Protein AF-X1AKT2-F1 (afdb_monomer_lite)

Sequence (128 aa):
MKKNTGHWLKRARTKLQITQKDLVGDRFKRQYISMIETGDVDLSPGVRVYITKKLKLPKKYFDTGLFKKEKERLDYLKEETNTLLDSLRFDEANKLIKEAVSISEEAKSDEYINHFLLKLVQVYINDK

InterPro domains:
  IPR001387 Cro/C1-type, helix-turn-helix domain [cd00093] (6-62)
  IPR010982 Lambda repressor-like, DNA-binding domain superfamily [SSF47413] (4-62)
  IPR011990 Tetratricopeptide-like helical domain superfamily [G3DSA:1.25.40.10] (1-128)

Secondary structure (DSSP, 8-state):
--TTHHHHHHHHHHHTT--HHHHHTTSS-HHHHHHHHHTSS---HHHHHHHHHHTT--TTHHHH---HHHHHHHHHHHHHHHHHHHTT-HHHHHHHHHHHHHHHHHHT-HHHHHHHHHHHHHHHHH--

Radius of gyration: 17.78 Å; chains: 1; bounding box: 38×24×50 Å

Foldseek 3Di:
DLVCQLVLLVVLCVVVPHQLCRLQPPPDDSVVNVCSNVVVDPQDPVNLVSSCVVSVADPCCSVFLDGPVLVVLLVVLLVVLVVCVVVVVLVVSLVSLVVQCVSRVSSVGPVSNVSSVVSNVSSVVSVD

Structure (mmCIF, N/CA/C/O backbone):
data_AF-X1AKT2-F1
#
_entry.id   AF-X1AKT2-F1
#
loop_
_atom_site.group_PDB
_atom_site.id
_atom_site.type_symbol
_atom_site.label_atom_id
_atom_site.label_alt_id
_atom_site.label_comp_id
_atom_site.label_asym_id
_atom_site.label_entity_id
_atom_site.label_seq_id
_atom_site.pdbx_PDB_ins_code
_atom_site.Cartn_x
_atom_site.Cartn_y
_atom_site.Cartn_z
_atom_site.occupancy
_atom_site.B_iso_or_equiv
_atom_site.auth_seq_id
_atom_site.auth_comp_id
_atom_site.auth_asym_id
_atom_site.auth_atom_id
_atom_site.pdbx_PDB_model_num
ATOM 1 N N . MET A 1 1 ? -6.212 11.553 -12.299 1.00 43.44 1 MET A N 1
ATOM 2 C CA . MET A 1 1 ? -4.731 11.510 -12.232 1.00 43.44 1 MET A CA 1
ATOM 3 C C . MET A 1 1 ? -4.308 10.434 -11.245 1.00 43.44 1 MET A C 1
ATOM 5 O O . MET A 1 1 ? -4.725 10.508 -10.095 1.00 43.44 1 MET A O 1
ATOM 9 N N . LYS A 1 2 ? -3.525 9.426 -11.654 1.00 56.78 2 LYS A N 1
ATOM 10 C CA . LYS A 1 2 ? -3.027 8.396 -10.722 1.00 56.78 2 LYS A CA 1
ATOM 11 C C . LYS A 1 2 ? -1.820 8.930 -9.954 1.00 56.78 2 LYS A C 1
ATOM 13 O O . LYS A 1 2 ? -0.682 8.582 -10.264 1.00 56.78 2 LYS A O 1
ATOM 18 N N . LYS A 1 3 ? -2.104 9.795 -8.970 1.00 70.75 3 LYS A N 1
ATOM 19 C CA . LYS A 1 3 ? -1.141 10.624 -8.220 1.00 70.75 3 LYS A CA 1
ATOM 20 C C . LYS A 1 3 ? 0.029 9.848 -7.591 1.00 70.75 3 LYS A C 1
ATOM 22 O O . LYS A 1 3 ? 1.052 10.450 -7.302 1.00 70.75 3 LYS A O 1
ATOM 27 N N . ASN A 1 4 ? -0.083 8.527 -7.427 1.00 90.12 4 ASN A N 1
ATOM 28 C CA . ASN A 1 4 ? 0.891 7.718 -6.691 1.00 90.12 4 ASN A CA 1
ATOM 29 C C . ASN A 1 4 ? 1.625 6.663 -7.538 1.00 90.12 4 ASN A C 1
ATOM 31 O O . ASN A 1 4 ? 2.352 5.845 -6.982 1.00 90.12 4 ASN A O 1
ATOM 35 N N . THR A 1 5 ? 1.491 6.664 -8.870 1.00 91.81 5 THR A N 1
ATOM 36 C CA . THR A 1 5 ? 2.071 5.597 -9.716 1.00 91.81 5 THR A CA 1
ATOM 37 C C . THR A 1 5 ? 3.593 5.478 -9.584 1.00 91.81 5 THR A C 1
ATOM 39 O O . THR A 1 5 ? 4.102 4.369 -9.420 1.00 91.81 5 THR A O 1
ATOM 42 N N . GLY A 1 6 ? 4.315 6.604 -9.600 1.00 94.44 6 GLY A N 1
ATOM 43 C CA . GLY A 1 6 ? 5.767 6.628 -9.395 1.00 94.44 6 GLY A CA 1
ATOM 44 C C . GLY A 1 6 ? 6.180 6.122 -8.012 1.00 94.44 6 GLY A C 1
ATOM 45 O O . GLY A 1 6 ? 7.087 5.295 -7.895 1.00 94.44 6 GLY A O 1
ATOM 46 N N . HIS A 1 7 ? 5.441 6.527 -6.972 1.00 95.00 7 HIS A N 1
ATOM 47 C CA . HIS A 1 7 ? 5.613 6.030 -5.601 1.00 95.00 7 HIS A CA 1
ATOM 48 C C . HIS A 1 7 ? 5.436 4.512 -5.527 1.00 95.00 7 HIS A C 1
ATOM 50 O O . HIS A 1 7 ? 6.304 3.815 -5.008 1.00 95.00 7 HIS A O 1
ATOM 56 N N . TRP A 1 8 ? 4.353 3.982 -6.100 1.00 95.69 8 TRP A N 1
ATOM 57 C CA . TRP A 1 8 ? 4.075 2.545 -6.117 1.00 95.69 8 TRP A CA 1
ATOM 58 C C . TRP A 1 8 ? 5.133 1.762 -6.889 1.00 95.69 8 TRP A C 1
ATOM 60 O O . TRP A 1 8 ? 5.544 0.688 -6.454 1.00 95.69 8 TRP A O 1
ATOM 70 N N . LEU A 1 9 ? 5.628 2.302 -8.003 1.00 95.62 9 LEU A N 1
ATOM 71 C CA . LEU A 1 9 ? 6.709 1.667 -8.745 1.00 95.62 9 LEU A CA 1
ATOM 72 C C . LEU A 1 9 ? 7.986 1.572 -7.906 1.00 95.62 9 LEU A C 1
ATOM 74 O O . LEU A 1 9 ? 8.556 0.486 -7.765 1.00 95.62 9 LEU A O 1
ATOM 78 N N . LYS A 1 10 ? 8.393 2.695 -7.306 1.00 95.75 10 LYS A N 1
ATOM 79 C CA . LYS A 1 10 ? 9.565 2.759 -6.435 1.00 95.75 10 LYS A CA 1
ATOM 80 C C . LYS A 1 10 ? 9.420 1.794 -5.260 1.00 95.75 10 LYS A C 1
ATOM 82 O O . LYS A 1 10 ? 10.345 1.035 -4.998 1.00 95.75 10 LYS A O 1
ATOM 87 N N . ARG A 1 11 ? 8.249 1.761 -4.617 1.00 95.56 11 ARG A N 1
ATOM 88 C CA . ARG A 1 11 ? 7.913 0.862 -3.501 1.00 95.56 11 ARG A CA 1
ATOM 89 C C . ARG A 1 11 ? 8.023 -0.617 -3.885 1.00 95.56 11 ARG A C 1
ATOM 91 O O . ARG A 1 11 ? 8.654 -1.395 -3.174 1.00 95.56 11 ARG A O 1
ATOM 98 N N . ALA A 1 12 ? 7.445 -1.017 -5.019 1.00 96.38 12 ALA A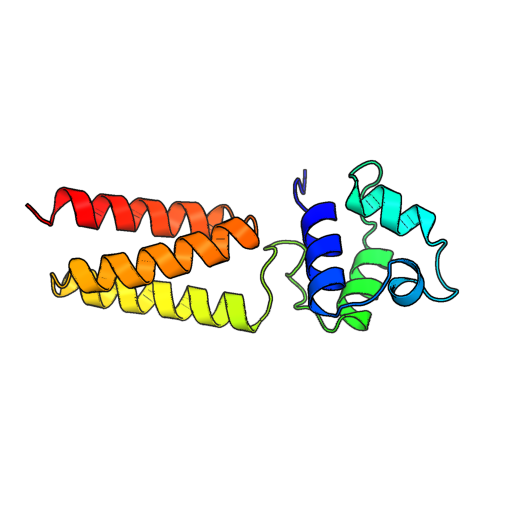 N 1
ATOM 99 C CA . ALA A 1 12 ? 7.568 -2.380 -5.544 1.00 96.38 12 ALA A CA 1
ATOM 100 C C . ALA A 1 12 ? 9.022 -2.780 -5.787 1.00 96.38 12 ALA A C 1
ATOM 102 O O . ALA A 1 12 ? 9.440 -3.884 -5.433 1.00 96.38 12 ALA A O 1
ATOM 103 N N . ARG A 1 13 ? 9.795 -1.861 -6.361 1.00 96.06 13 ARG A N 1
ATOM 104 C CA . ARG A 1 13 ? 11.202 -2.073 -6.668 1.00 96.06 13 ARG A CA 1
ATOM 105 C C . ARG A 1 13 ? 12.056 -2.205 -5.404 1.00 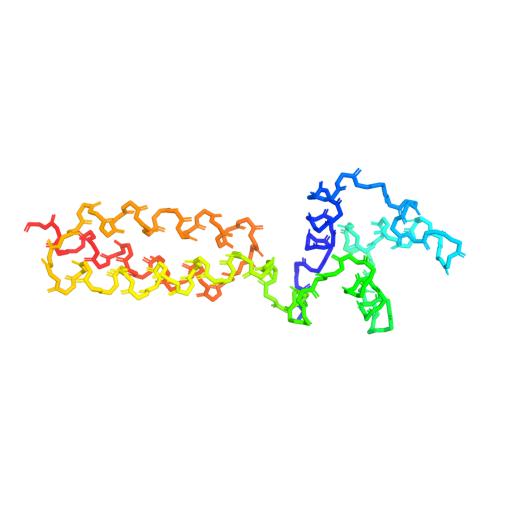96.06 13 ARG A C 1
ATOM 107 O O . ARG A 1 13 ? 12.852 -3.136 -5.305 1.00 96.06 13 ARG A O 1
ATOM 114 N N . THR A 1 14 ? 11.893 -1.301 -4.440 1.00 95.50 14 THR A N 1
ATOM 115 C CA . THR A 1 14 ? 12.674 -1.299 -3.194 1.00 95.50 14 THR A CA 1
ATOM 116 C C . THR A 1 14 ? 12.355 -2.502 -2.317 1.00 95.50 14 THR A C 1
ATOM 118 O O . THR A 1 14 ? 13.275 -3.069 -1.736 1.00 95.50 14 THR A O 1
ATOM 121 N N . LYS A 1 15 ? 11.096 -2.959 -2.282 1.00 94.25 15 LYS A N 1
ATOM 122 C CA . LYS A 1 15 ? 10.698 -4.172 -1.545 1.00 94.25 15 LYS A CA 1
ATOM 123 C C . LYS A 1 15 ? 11.395 -5.438 -2.052 1.00 94.25 15 LYS A C 1
ATOM 125 O O . LYS A 1 15 ? 11.606 -6.364 -1.280 1.00 94.25 15 LYS A O 1
ATOM 130 N N . LEU A 1 16 ? 11.761 -5.467 -3.333 1.00 93.38 16 LEU A N 1
ATOM 131 C CA . LEU A 1 16 ? 12.530 -6.551 -3.951 1.00 93.38 16 LEU A CA 1
ATOM 132 C C . LEU A 1 16 ? 14.042 -6.282 -3.977 1.00 93.38 16 LEU A C 1
ATOM 134 O O . LEU A 1 16 ? 14.783 -7.110 -4.493 1.00 93.38 16 LEU A O 1
ATOM 138 N N . GLN A 1 17 ? 14.493 -5.140 -3.446 1.00 95.44 17 GLN A N 1
ATOM 139 C CA . GLN A 1 17 ? 15.900 -4.727 -3.398 1.00 95.44 17 GLN A CA 1
ATOM 140 C C . GLN A 1 17 ? 16.606 -4.708 -4.767 1.00 95.44 17 GLN A C 1
ATOM 142 O O . GLN A 1 17 ? 17.811 -4.918 -4.854 1.00 95.44 17 GLN A O 1
ATOM 147 N N . ILE A 1 18 ? 15.871 -4.414 -5.844 1.00 95.69 18 ILE A N 1
ATOM 148 C CA . ILE A 1 18 ? 16.443 -4.342 -7.196 1.00 95.69 18 ILE A CA 1
ATOM 149 C C . ILE A 1 18 ? 16.694 -2.893 -7.633 1.00 95.69 18 ILE A C 1
ATOM 151 O O . ILE A 1 18 ? 16.033 -1.942 -7.189 1.00 95.69 18 ILE A O 1
ATOM 155 N N . THR A 1 19 ? 17.630 -2.698 -8.557 1.00 95.56 19 THR A N 1
ATOM 156 C CA . THR A 1 19 ? 17.881 -1.381 -9.149 1.00 95.56 19 THR A CA 1
ATOM 157 C C . THR A 1 19 ? 16.877 -1.062 -10.261 1.00 95.56 19 THR A C 1
ATOM 159 O O . THR A 1 19 ? 16.157 -1.922 -10.773 1.00 95.56 19 THR A O 1
ATOM 162 N N . GLN A 1 20 ? 16.820 0.208 -10.675 1.00 95.00 20 GLN A N 1
ATOM 163 C CA . GLN A 1 20 ? 16.026 0.611 -11.842 1.00 95.00 20 GLN A CA 1
ATOM 164 C C . GLN A 1 20 ? 16.503 -0.094 -13.122 1.00 95.00 20 GLN A C 1
ATOM 166 O O . GLN A 1 20 ? 15.687 -0.362 -14.000 1.00 95.00 20 GLN A O 1
ATOM 171 N N . LYS A 1 21 ? 17.808 -0.399 -13.224 1.00 93.62 21 LYS A N 1
ATOM 172 C CA . LYS A 1 21 ? 18.398 -1.116 -14.362 1.00 93.62 21 LYS A CA 1
ATOM 173 C C . LYS A 1 21 ? 17.934 -2.573 -14.380 1.00 93.62 21 LYS A C 1
ATOM 175 O O . LYS A 1 21 ? 17.473 -3.041 -15.416 1.00 93.62 21 LYS A O 1
ATOM 180 N N . ASP A 1 22 ? 17.936 -3.240 -13.231 1.00 93.50 22 ASP A N 1
ATOM 181 C CA . ASP A 1 22 ? 17.465 -4.628 -13.111 1.00 93.50 22 ASP A CA 1
ATOM 182 C C . ASP A 1 22 ? 15.980 -4.755 -13.468 1.00 93.50 22 ASP A C 1
ATOM 184 O O . ASP A 1 22 ? 15.558 -5.716 -14.117 1.00 93.50 22 ASP A O 1
ATOM 188 N N . LEU A 1 23 ? 15.176 -3.747 -13.108 1.00 92.69 23 LEU A N 1
ATOM 189 C CA . LEU A 1 23 ? 13.757 -3.695 -13.450 1.00 92.69 23 LEU A CA 1
ATOM 190 C C . LEU A 1 23 ? 13.519 -3.659 -14.966 1.00 92.69 23 LEU A C 1
ATOM 192 O O . LEU A 1 23 ? 12.596 -4.317 -15.449 1.00 92.69 23 LEU A O 1
ATOM 196 N N . VAL A 1 24 ? 14.331 -2.940 -15.738 1.00 88.75 24 VAL A N 1
ATOM 197 C CA . VAL A 1 24 ? 14.121 -2.814 -17.192 1.00 88.75 24 VAL A CA 1
ATOM 198 C C . VAL A 1 24 ? 14.875 -3.842 -18.019 1.00 88.75 24 VAL A C 1
ATOM 200 O O . VAL A 1 24 ? 14.385 -4.211 -19.087 1.00 88.75 24 VAL A O 1
ATOM 203 N N . GLY A 1 25 ? 16.012 -4.342 -17.526 1.00 87.56 25 GLY A N 1
ATOM 204 C CA . GLY A 1 25 ? 16.945 -5.115 -18.348 1.00 87.56 25 GLY A CA 1
ATOM 205 C C . GLY A 1 25 ? 17.291 -4.351 -19.629 1.00 87.56 25 GLY A C 1
ATOM 206 O O . GLY A 1 25 ? 17.470 -3.136 -19.595 1.00 87.56 25 GLY A O 1
ATOM 207 N N . ASP A 1 26 ? 17.278 -5.043 -20.766 1.00 87.75 26 ASP A N 1
ATOM 208 C CA . ASP A 1 26 ? 17.565 -4.437 -22.076 1.00 87.75 26 ASP A CA 1
ATOM 209 C C . ASP A 1 26 ? 16.322 -3.868 -22.778 1.00 87.75 26 ASP A C 1
ATOM 211 O O . ASP A 1 26 ? 16.411 -3.288 -23.858 1.00 87.75 26 ASP A O 1
ATOM 215 N N . ARG A 1 27 ? 15.131 -4.018 -22.179 1.00 86.50 27 ARG A N 1
ATOM 216 C CA . ARG A 1 27 ? 13.865 -3.658 -22.836 1.00 86.50 27 ARG A CA 1
ATOM 217 C C . ARG A 1 27 ? 13.605 -2.154 -22.861 1.00 86.50 27 ARG A C 1
ATOM 219 O O . ARG A 1 27 ? 12.972 -1.656 -23.788 1.00 86.50 27 ARG A O 1
ATOM 226 N N . PHE A 1 28 ? 14.046 -1.439 -21.829 1.00 87.31 28 PHE A N 1
ATOM 227 C CA . PHE A 1 28 ? 13.864 0.005 -21.698 1.00 87.31 28 PHE A CA 1
ATOM 228 C C . PHE A 1 28 ? 15.125 0.645 -21.123 1.00 87.31 28 PHE A C 1
ATOM 230 O O . PHE A 1 28 ? 15.884 0.012 -20.394 1.00 87.31 28 PHE A O 1
ATOM 237 N N . LYS A 1 29 ? 15.330 1.938 -21.384 1.00 91.38 29 LYS A N 1
ATOM 238 C CA . LYS A 1 29 ? 16.412 2.690 -20.738 1.00 91.38 29 LYS A CA 1
ATOM 239 C C . LYS A 1 29 ? 16.087 2.899 -19.257 1.00 91.38 29 LYS A C 1
ATOM 241 O O . LYS A 1 29 ? 14.973 3.298 -18.925 1.00 91.38 29 LYS A O 1
ATOM 246 N N . ARG A 1 30 ? 17.083 2.750 -18.372 1.00 93.56 30 ARG A N 1
ATOM 247 C CA . ARG A 1 30 ? 16.972 3.058 -16.926 1.00 93.56 30 ARG A CA 1
ATOM 248 C C . ARG A 1 30 ? 16.314 4.419 -16.665 1.00 93.56 30 ARG A C 1
ATOM 250 O O . ARG A 1 30 ? 15.479 4.539 -15.773 1.00 93.56 30 ARG A O 1
ATOM 257 N N . GLN A 1 31 ? 16.683 5.429 -17.457 1.00 94.12 31 GLN A N 1
ATOM 258 C CA . GLN A 1 31 ? 16.173 6.797 -17.340 1.00 94.12 31 GLN A CA 1
ATOM 259 C C . GLN A 1 31 ? 14.643 6.867 -17.413 1.00 94.12 31 GLN A C 1
ATOM 261 O O . GLN A 1 31 ? 14.047 7.653 -16.690 1.00 94.12 31 GLN A O 1
ATOM 266 N N . TYR A 1 32 ? 14.005 6.001 -18.204 1.00 91.94 32 TYR A N 1
ATOM 267 C CA . TYR A 1 32 ? 12.550 5.970 -18.317 1.00 91.94 32 TYR A CA 1
ATOM 268 C C . TYR A 1 32 ? 11.873 5.595 -16.988 1.00 91.94 32 TYR A C 1
ATOM 270 O O . TYR A 1 32 ? 10.914 6.242 -16.585 1.00 91.94 32 TYR A O 1
ATOM 278 N N . ILE A 1 33 ? 12.416 4.619 -16.248 1.00 93.81 33 ILE A N 1
ATOM 279 C CA . ILE A 1 33 ? 11.925 4.297 -14.895 1.00 93.81 33 ILE A CA 1
ATOM 280 C C . ILE A 1 33 ? 12.168 5.448 -13.935 1.00 93.81 33 ILE A C 1
ATOM 282 O O . ILE A 1 33 ? 11.299 5.742 -13.124 1.00 93.81 33 ILE A O 1
ATOM 286 N N . SER A 1 34 ? 13.327 6.103 -14.031 1.00 94.88 34 SER A N 1
ATOM 287 C CA . SER A 1 34 ? 13.630 7.260 -13.191 1.00 94.88 34 SER A CA 1
ATOM 288 C C . SER A 1 34 ? 12.568 8.346 -13.348 1.00 94.88 34 SER A C 1
ATOM 290 O O . SER A 1 34 ? 12.048 8.796 -12.338 1.00 94.88 34 SER A O 1
ATOM 292 N N . MET A 1 35 ? 12.207 8.688 -14.591 1.00 94.44 35 MET A N 1
ATOM 293 C CA . MET A 1 35 ? 11.173 9.682 -14.904 1.00 94.44 35 MET A CA 1
ATOM 294 C C . MET A 1 35 ? 9.783 9.268 -14.400 1.00 94.44 35 MET A C 1
ATOM 296 O O . MET A 1 35 ? 9.005 10.108 -13.964 1.00 94.44 35 MET A O 1
ATOM 300 N N . ILE A 1 36 ? 9.458 7.971 -14.423 1.00 93.81 36 ILE A N 1
ATOM 301 C CA . ILE A 1 36 ? 8.197 7.481 -13.846 1.00 93.81 36 ILE A CA 1
ATOM 302 C C . ILE A 1 36 ? 8.214 7.596 -12.316 1.00 93.81 36 ILE A C 1
ATOM 304 O O . ILE A 1 36 ? 7.227 8.021 -11.722 1.00 93.81 36 ILE A O 1
ATOM 308 N N . GLU A 1 37 ? 9.315 7.210 -11.661 1.00 94.12 37 GLU A N 1
ATOM 309 C CA . GLU A 1 37 ? 9.445 7.260 -10.198 1.00 94.12 37 GLU A CA 1
ATOM 310 C C . GLU A 1 37 ? 9.427 8.696 -9.650 1.00 94.12 37 GLU A C 1
ATOM 312 O O . GLU A 1 37 ? 8.933 8.899 -8.540 1.00 94.12 37 GLU A O 1
ATOM 317 N N . THR A 1 38 ? 9.932 9.677 -10.408 1.00 93.94 38 THR A N 1
ATOM 318 C CA . THR A 1 38 ? 9.881 11.112 -10.069 1.00 93.94 38 THR A CA 1
ATOM 319 C C . THR A 1 38 ? 8.553 11.774 -10.431 1.00 93.94 38 THR A C 1
ATOM 321 O O . THR A 1 38 ? 8.236 12.822 -9.878 1.00 93.94 38 THR A O 1
ATOM 324 N N 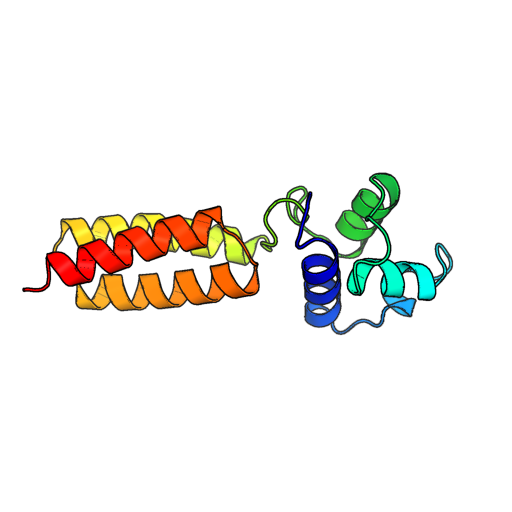. GLY A 1 39 ? 7.748 11.144 -11.291 1.00 91.25 39 GLY A N 1
ATOM 325 C CA . GLY A 1 39 ? 6.469 11.686 -11.752 1.00 91.25 39 GLY A CA 1
ATOM 326 C C . GLY A 1 39 ? 6.577 12.592 -12.980 1.00 91.25 39 GLY A C 1
ATOM 327 O O . GLY A 1 39 ? 5.589 13.223 -13.340 1.00 91.25 39 GLY A O 1
ATOM 328 N N . ASP A 1 40 ? 7.736 12.625 -13.642 1.00 91.12 40 ASP A N 1
ATOM 329 C CA . ASP A 1 40 ? 7.949 13.385 -14.880 1.00 91.12 40 ASP A CA 1
ATOM 330 C C . ASP A 1 40 ? 7.200 12.765 -16.070 1.00 91.12 40 ASP A C 1
ATOM 332 O O . ASP A 1 40 ? 6.876 13.454 -17.037 1.00 91.12 40 ASP A O 1
ATOM 336 N N . VAL A 1 41 ? 6.952 11.447 -16.033 1.00 91.00 41 VAL A N 1
ATOM 337 C CA . VAL A 1 41 ? 6.263 10.705 -17.101 1.00 91.00 41 VAL A CA 1
ATOM 338 C C . VAL A 1 41 ? 5.287 9.684 -16.526 1.00 91.00 41 VAL A C 1
ATOM 340 O O . VAL A 1 41 ? 5.600 8.944 -15.593 1.00 91.00 41 VAL A O 1
ATOM 343 N N . ASP A 1 42 ? 4.117 9.579 -17.155 1.00 89.12 42 ASP A N 1
ATOM 344 C CA . ASP A 1 42 ? 3.121 8.569 -16.815 1.00 89.12 42 ASP A CA 1
ATOM 345 C C . ASP A 1 42 ? 3.538 7.151 -17.235 1.00 89.12 42 ASP A C 1
ATOM 347 O O . ASP A 1 42 ? 4.107 6.893 -18.302 1.00 89.12 42 ASP A O 1
ATOM 351 N N . LEU A 1 43 ? 3.171 6.181 -16.397 1.00 88.81 43 LEU A N 1
ATOM 352 C CA . LEU A 1 43 ? 3.374 4.769 -16.686 1.00 88.81 43 LEU A CA 1
ATOM 353 C C . LEU A 1 43 ? 2.403 4.306 -17.781 1.00 88.81 43 LEU A C 1
ATOM 355 O O . LEU A 1 43 ? 1.211 4.107 -17.530 1.00 88.81 43 LEU A O 1
ATOM 359 N N . SER A 1 44 ? 2.923 4.068 -18.986 1.00 89.75 44 SER A N 1
ATOM 360 C CA . SER A 1 44 ? 2.100 3.581 -20.097 1.00 89.75 44 SER A CA 1
ATOM 361 C C . SER A 1 44 ? 1.472 2.204 -19.797 1.00 89.75 44 SER A C 1
ATOM 363 O O . SER A 1 44 ? 2.073 1.386 -19.087 1.00 89.75 44 SER A O 1
ATOM 365 N N . PRO A 1 45 ? 0.295 1.877 -20.368 1.00 90.44 45 PRO A N 1
ATOM 366 C CA . PRO A 1 45 ? -0.368 0.592 -20.130 1.00 90.44 45 PRO A CA 1
ATOM 367 C C . PRO A 1 45 ? 0.505 -0.632 -20.449 1.00 90.44 45 PRO A C 1
ATOM 369 O O . PRO A 1 45 ? 0.507 -1.606 -19.695 1.00 90.44 45 PRO A O 1
ATOM 372 N N . GLY A 1 46 ? 1.294 -0.583 -21.528 1.00 90.12 46 GLY A N 1
ATOM 373 C CA . GLY A 1 46 ? 2.183 -1.683 -21.917 1.00 90.12 46 GLY A CA 1
ATOM 374 C C . GLY A 1 46 ? 3.315 -1.919 -20.912 1.00 90.12 46 GLY A C 1
ATOM 375 O O . GLY A 1 46 ? 3.607 -3.063 -20.550 1.00 90.12 46 GLY A O 1
ATOM 376 N N . VAL A 1 47 ? 3.916 -0.838 -20.407 1.00 90.06 47 VAL A N 1
ATOM 377 C CA . VAL A 1 47 ? 4.978 -0.906 -19.390 1.00 90.06 47 VAL A CA 1
ATOM 378 C C . VAL A 1 47 ? 4.389 -1.349 -18.054 1.00 90.06 47 VAL A C 1
ATOM 380 O O . VAL A 1 47 ? 4.974 -2.197 -17.382 1.00 90.06 47 VAL A O 1
ATOM 383 N N . ARG A 1 48 ? 3.188 -0.874 -17.707 1.00 92.69 48 ARG A N 1
ATOM 384 C CA . ARG A 1 48 ? 2.441 -1.332 -16.532 1.00 92.69 48 ARG A CA 1
ATOM 385 C C . ARG A 1 48 ? 2.264 -2.851 -16.538 1.00 92.69 48 ARG A C 1
ATOM 387 O O . ARG A 1 48 ? 2.631 -3.503 -15.567 1.00 92.69 48 ARG A O 1
ATOM 394 N N . VAL A 1 49 ? 1.760 -3.425 -17.634 1.00 93.00 49 VAL A N 1
ATOM 395 C CA . VAL A 1 49 ? 1.573 -4.884 -17.764 1.00 93.00 49 VAL A CA 1
ATOM 396 C C . VAL A 1 49 ? 2.899 -5.629 -17.624 1.00 93.00 49 VAL A C 1
ATOM 398 O O . VAL A 1 49 ? 2.961 -6.655 -16.945 1.00 93.00 49 VAL A O 1
ATOM 401 N N . TYR A 1 50 ? 3.965 -5.115 -18.239 1.00 92.94 50 TYR A N 1
ATOM 402 C CA . TYR A 1 50 ? 5.295 -5.707 -18.130 1.00 92.94 50 TYR A CA 1
ATOM 403 C C . TYR A 1 50 ? 5.804 -5.729 -16.688 1.00 92.94 50 TYR A C 1
ATOM 405 O O . TYR A 1 50 ? 6.191 -6.787 -16.196 1.00 92.94 50 TYR A O 1
ATOM 413 N N . ILE A 1 51 ? 5.766 -4.586 -16.001 1.00 93.69 51 ILE A N 1
ATOM 414 C CA . ILE A 1 51 ? 6.258 -4.453 -14.628 1.00 93.69 51 ILE A CA 1
ATOM 415 C C . ILE A 1 51 ? 5.424 -5.307 -13.674 1.00 93.69 51 ILE A C 1
ATOM 417 O O . ILE A 1 51 ? 5.993 -6.029 -12.858 1.00 93.69 51 ILE A O 1
ATOM 421 N N . THR A 1 52 ? 4.093 -5.295 -13.809 1.00 94.81 52 THR A N 1
ATOM 422 C CA . THR A 1 52 ? 3.208 -6.139 -12.996 1.00 94.81 52 THR A CA 1
ATOM 423 C C . THR A 1 52 ? 3.578 -7.616 -13.123 1.00 94.81 52 THR A C 1
ATOM 425 O O . THR A 1 52 ? 3.659 -8.305 -12.110 1.00 94.81 52 THR A O 1
ATOM 428 N N . LYS A 1 53 ? 3.873 -8.102 -14.337 1.00 94.19 53 LYS A N 1
ATOM 429 C CA . LYS A 1 53 ? 4.327 -9.485 -14.548 1.00 94.19 53 LYS A CA 1
ATOM 430 C C . LYS A 1 53 ? 5.723 -9.730 -13.972 1.00 94.19 53 LYS A C 1
ATOM 432 O O . LYS A 1 53 ? 5.906 -10.689 -13.228 1.00 94.19 53 LYS A O 1
ATOM 437 N N . LYS A 1 54 ? 6.693 -8.865 -14.286 1.00 92.62 54 LYS A N 1
ATOM 438 C CA . LYS A 1 54 ? 8.099 -9.028 -13.879 1.00 92.62 54 LYS A CA 1
ATOM 439 C C . LYS A 1 54 ? 8.270 -9.036 -12.362 1.00 92.62 54 LYS A C 1
ATOM 441 O O . LYS A 1 54 ? 9.005 -9.862 -11.837 1.00 92.62 54 LYS A O 1
ATOM 446 N N . LEU A 1 55 ? 7.554 -8.157 -11.666 1.00 94.25 55 LEU A N 1
ATOM 447 C CA . LEU A 1 55 ? 7.595 -8.043 -10.208 1.00 94.25 55 LEU A CA 1
ATOM 448 C C . LEU A 1 55 ? 6.543 -8.917 -9.504 1.00 94.25 55 LEU A C 1
ATOM 450 O O . LEU A 1 55 ? 6.387 -8.813 -8.291 1.00 94.25 55 LEU A O 1
ATOM 454 N N . LYS A 1 56 ? 5.817 -9.769 -10.250 1.00 94.88 56 LYS A N 1
ATOM 455 C CA . LYS A 1 56 ? 4.753 -10.655 -9.739 1.00 94.88 56 LYS A CA 1
ATOM 456 C C . LYS A 1 56 ? 3.730 -9.912 -8.861 1.00 94.88 56 LYS A C 1
ATOM 458 O O . LYS A 1 56 ? 3.299 -10.405 -7.819 1.00 94.88 56 LYS A O 1
ATOM 463 N N . LEU A 1 57 ? 3.353 -8.706 -9.280 1.00 96.19 57 LEU A N 1
ATOM 464 C CA . LEU A 1 57 ? 2.439 -7.835 -8.542 1.00 96.19 57 LEU A CA 1
ATOM 465 C C . LEU A 1 57 ? 0.9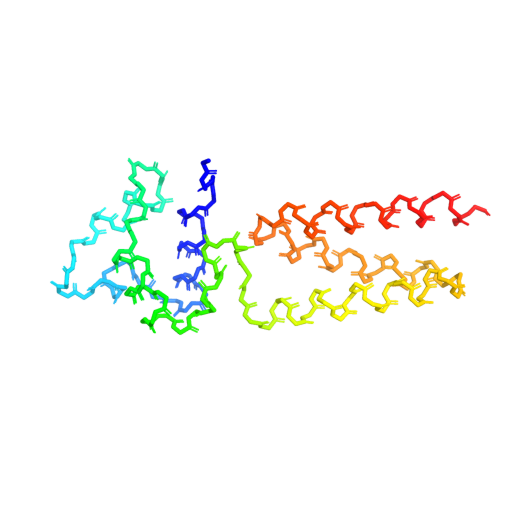74 -8.203 -8.820 1.00 96.19 57 LEU A C 1
ATOM 467 O O . LEU A 1 57 ? 0.650 -8.690 -9.908 1.00 96.19 57 LEU A O 1
ATOM 471 N N . PRO A 1 58 ? 0.051 -7.901 -7.890 1.00 95.50 58 PRO A N 1
ATOM 472 C CA . PRO A 1 58 ? -1.379 -7.971 -8.164 1.00 95.50 58 PRO A CA 1
ATOM 473 C C . PRO A 1 58 ? -1.780 -7.126 -9.382 1.00 95.50 58 PRO A C 1
ATOM 475 O O . PRO A 1 58 ? -1.266 -6.026 -9.589 1.00 95.50 58 PRO A O 1
ATOM 478 N N . LYS A 1 59 ? -2.774 -7.585 -10.155 1.00 92.06 59 LYS A N 1
ATOM 479 C CA . LYS A 1 59 ? -3.285 -6.862 -11.340 1.00 92.06 59 LYS A CA 1
ATOM 480 C C . LYS A 1 59 ? -3.699 -5.416 -11.015 1.00 92.06 59 LYS A C 1
ATOM 482 O O . LYS A 1 59 ? -3.422 -4.497 -11.786 1.00 92.06 59 LYS A O 1
ATOM 487 N N . LYS A 1 60 ? -4.320 -5.227 -9.847 1.00 91.62 60 LYS A N 1
ATOM 488 C CA . LYS A 1 60 ? -4.792 -3.932 -9.337 1.00 91.62 60 LYS A CA 1
ATOM 489 C C . LYS A 1 60 ? -3.728 -3.139 -8.557 1.00 91.62 60 LYS A C 1
ATOM 491 O O . LYS A 1 60 ? -4.051 -2.096 -8.010 1.00 91.62 60 LYS A O 1
ATOM 496 N N . TYR A 1 61 ? -2.466 -3.584 -8.516 1.00 94.31 61 TYR A N 1
ATOM 497 C CA . TYR A 1 61 ? -1.418 -2.932 -7.712 1.00 94.31 61 TYR A CA 1
ATOM 498 C C . TYR A 1 61 ? -1.252 -1.446 -8.046 1.00 94.31 61 TYR A C 1
ATOM 500 O O . TYR A 1 61 ? -1.294 -0.610 -7.161 1.00 94.31 61 TYR A O 1
ATOM 508 N N . PHE A 1 62 ? -1.152 -1.088 -9.328 1.00 92.81 62 PHE A N 1
ATOM 509 C CA . PHE A 1 62 ? -1.071 0.319 -9.753 1.00 92.81 62 PHE A CA 1
ATOM 510 C C . PHE A 1 62 ? -2.432 1.043 -9.777 1.00 92.81 62 PHE A C 1
ATOM 512 O O . PHE A 1 62 ? -2.576 2.070 -10.439 1.00 92.81 62 PHE A O 1
ATOM 519 N N . ASP A 1 63 ? -3.448 0.482 -9.127 1.00 90.19 63 ASP A N 1
ATOM 520 C CA . ASP A 1 63 ? -4.707 1.166 -8.829 1.00 90.19 63 ASP A CA 1
ATOM 521 C C . ASP A 1 63 ? -4.870 1.373 -7.315 1.00 90.19 63 ASP A C 1
ATOM 523 O O . ASP A 1 63 ? -5.463 2.367 -6.919 1.00 90.19 63 ASP A O 1
ATOM 527 N N . THR A 1 64 ? -4.322 0.477 -6.482 1.00 91.19 64 THR A N 1
ATOM 528 C CA . THR A 1 64 ? -4.513 0.494 -5.020 1.00 91.19 64 THR A CA 1
ATOM 529 C C . THR A 1 64 ? -3.240 0.713 -4.200 1.00 91.19 64 THR A C 1
ATOM 531 O O . THR A 1 64 ? -3.335 0.998 -3.013 1.00 91.19 64 THR A O 1
ATOM 534 N N . GLY A 1 65 ? -2.056 0.522 -4.785 1.00 93.44 65 GLY A N 1
ATOM 535 C CA . GLY A 1 65 ? -0.762 0.543 -4.093 1.00 93.44 65 GLY A CA 1
ATOM 536 C C . GLY A 1 65 ? -0.453 -0.687 -3.235 1.00 93.44 65 GLY A C 1
ATOM 537 O O . GLY A 1 65 ? 0.643 -0.776 -2.676 1.00 93.44 65 GLY A O 1
ATOM 538 N N . LEU A 1 66 ? -1.391 -1.635 -3.134 1.00 95.75 66 LEU A N 1
ATOM 539 C CA . LEU A 1 66 ? -1.355 -2.736 -2.169 1.00 95.75 66 LEU A CA 1
ATOM 540 C C . LEU A 1 66 ? -0.781 -4.020 -2.762 1.00 95.75 66 LEU A C 1
ATOM 542 O O . LEU A 1 66 ? -1.261 -4.528 -3.783 1.00 95.75 66 LEU A O 1
ATOM 546 N N . PHE A 1 67 ? 0.197 -4.608 -2.071 1.00 96.38 67 PHE A N 1
ATOM 547 C CA . PHE A 1 67 ? 0.600 -5.987 -2.350 1.00 96.38 67 PHE A CA 1
ATOM 548 C C . PHE A 1 67 ? -0.493 -6.968 -1.901 1.00 96.38 67 PHE A C 1
ATOM 550 O O . PHE A 1 67 ? -1.341 -6.641 -1.074 1.00 96.38 67 PHE A O 1
ATOM 557 N N . LYS A 1 68 ? -0.447 -8.208 -2.411 1.00 95.62 68 LYS A N 1
ATOM 558 C CA . LYS A 1 68 ? -1.457 -9.239 -2.109 1.00 95.62 68 LYS A CA 1
ATOM 559 C C . LYS A 1 68 ? -1.676 -9.416 -0.598 1.00 95.62 68 LYS A C 1
ATOM 561 O O . LYS A 1 68 ? -2.799 -9.274 -0.136 1.00 95.62 68 LYS A O 1
ATOM 566 N N . LYS A 1 69 ? -0.589 -9.630 0.153 1.00 96.06 69 LYS A N 1
ATOM 567 C CA . LYS A 1 69 ? -0.633 -9.838 1.610 1.00 96.06 69 LYS A CA 1
ATOM 568 C C . LYS A 1 69 ? -1.140 -8.620 2.384 1.00 96.06 69 LYS A C 1
ATOM 570 O O . LYS A 1 69 ? -1.792 -8.780 3.402 1.00 96.06 69 LYS A O 1
ATOM 575 N N . GLU A 1 70 ? -0.841 -7.411 1.913 1.00 97.06 70 GLU A N 1
ATOM 576 C CA . GLU A 1 70 ? -1.314 -6.182 2.564 1.00 97.06 70 GLU A CA 1
ATOM 577 C C . GLU A 1 70 ? -2.810 -6.011 2.377 1.00 97.06 70 GLU A C 1
ATOM 579 O O . GLU A 1 70 ? -3.504 -5.714 3.337 1.00 97.06 70 GLU A O 1
ATOM 584 N N . LYS A 1 71 ? -3.314 -6.267 1.164 1.00 96.44 71 LYS A N 1
ATOM 585 C CA . LYS A 1 71 ? -4.753 -6.272 0.914 1.00 96.44 71 LYS A CA 1
ATOM 586 C C . LYS A 1 71 ? -5.455 -7.297 1.809 1.00 96.44 71 LYS A C 1
ATOM 588 O O . LYS A 1 71 ? -6.418 -6.952 2.474 1.00 96.44 71 LYS A O 1
ATOM 593 N N . GLU A 1 72 ? -4.951 -8.530 1.851 1.00 97.00 72 GLU A N 1
ATOM 594 C CA . GLU A 1 72 ? -5.503 -9.592 2.707 1.00 97.00 72 GLU A CA 1
ATOM 595 C C . GLU A 1 72 ? -5.490 -9.193 4.191 1.00 97.00 72 GLU A C 1
ATOM 597 O O . GLU A 1 72 ? -6.476 -9.401 4.894 1.00 97.00 72 GLU A O 1
ATOM 602 N N . ARG A 1 73 ? -4.405 -8.563 4.662 1.00 97.81 73 ARG A N 1
ATOM 603 C CA . ARG A 1 73 ? -4.303 -8.078 6.042 1.00 97.81 73 ARG A CA 1
ATOM 604 C C . ARG A 1 73 ? -5.279 -6.939 6.330 1.00 97.81 73 ARG A C 1
ATOM 606 O O . ARG A 1 73 ? -5.927 -6.972 7.368 1.00 97.81 73 ARG A O 1
ATOM 613 N N . LEU A 1 74 ? -5.411 -5.963 5.435 1.00 97.81 74 LEU A N 1
ATOM 614 C CA . LEU A 1 74 ? -6.355 -4.855 5.596 1.00 97.81 74 LEU A CA 1
ATOM 615 C C . LEU A 1 74 ? -7.810 -5.332 5.574 1.00 97.81 74 LEU A C 1
ATOM 617 O O . LEU A 1 74 ? -8.611 -4.849 6.370 1.00 97.81 74 LEU A O 1
ATOM 621 N N . ASP A 1 75 ? -8.142 -6.293 4.710 1.00 96.50 75 ASP A N 1
ATOM 622 C CA . ASP A 1 75 ? -9.476 -6.898 4.660 1.00 96.50 75 ASP A CA 1
ATOM 623 C C . ASP A 1 75 ? -9.792 -7.626 5.981 1.00 96.50 75 ASP A C 1
ATOM 625 O O . ASP A 1 75 ? -10.864 -7.428 6.546 1.00 96.50 75 ASP A O 1
ATOM 629 N N . TYR A 1 76 ? -8.834 -8.374 6.542 1.00 97.94 76 TYR A N 1
ATOM 630 C CA . TYR A 1 76 ? -8.972 -8.963 7.880 1.00 97.94 76 TYR A CA 1
ATOM 631 C C . TYR A 1 76 ? -9.165 -7.896 8.969 1.00 97.94 76 TYR A C 1
ATOM 633 O O . TYR A 1 76 ? -10.101 -7.978 9.760 1.00 97.94 76 TYR A O 1
ATOM 641 N N . LEU A 1 77 ? -8.300 -6.874 9.004 1.00 98.12 77 LEU A N 1
ATOM 642 C CA . LEU A 1 77 ? -8.361 -5.808 10.012 1.00 98.12 77 LEU A CA 1
ATOM 643 C C . LEU A 1 77 ? -9.690 -5.052 9.939 1.00 98.12 77 LEU A C 1
ATOM 645 O O . LEU A 1 77 ? -10.203 -4.608 10.964 1.00 98.12 77 LEU A O 1
ATOM 649 N N . LYS A 1 78 ? -10.268 -4.915 8.743 1.00 97.12 78 LYS A N 1
ATOM 650 C CA . LYS A 1 78 ? -11.568 -4.279 8.539 1.00 97.12 78 LYS A CA 1
ATOM 651 C C . LYS A 1 78 ? -12.678 -5.041 9.258 1.00 97.12 78 LYS A C 1
ATOM 653 O O . LYS A 1 78 ? -13.415 -4.395 10.004 1.00 97.12 78 LYS A O 1
ATOM 658 N N . GLU A 1 79 ? -12.759 -6.355 9.074 1.00 97.31 79 GLU A N 1
ATOM 659 C CA . GLU A 1 79 ? -13.771 -7.202 9.717 1.00 97.31 79 GLU A CA 1
ATOM 660 C C . GLU A 1 79 ? -13.540 -7.337 11.225 1.00 97.31 79 GLU A C 1
ATOM 662 O O . GLU A 1 79 ? -14.452 -7.117 12.021 1.00 97.31 79 GLU A O 1
ATOM 667 N N . GLU A 1 80 ? -12.300 -7.593 11.641 1.00 97.88 80 GLU A N 1
ATOM 668 C CA . GLU A 1 80 ? -11.970 -7.779 13.057 1.00 97.88 80 GLU A CA 1
ATOM 669 C C . GLU A 1 80 ? -12.248 -6.509 13.868 1.00 97.88 80 GLU A C 1
ATOM 671 O O . GLU A 1 80 ? -12.838 -6.549 14.945 1.00 97.88 80 GLU A O 1
ATOM 676 N N . THR A 1 81 ? -11.910 -5.343 13.311 1.00 97.25 81 THR A N 1
ATOM 677 C CA . THR A 1 81 ? -12.202 -4.071 13.974 1.00 97.25 81 THR A CA 1
ATOM 678 C C . THR A 1 81 ? -13.710 -3.832 14.103 1.00 97.25 81 THR A C 1
ATOM 680 O O . THR A 1 81 ? -14.123 -3.254 15.097 1.00 97.25 81 THR A O 1
ATOM 683 N N . ASN A 1 82 ? -14.546 -4.245 13.133 1.00 95.31 82 ASN A N 1
ATOM 684 C CA . ASN A 1 82 ? -16.010 -4.151 13.300 1.00 95.31 82 ASN A CA 1
ATOM 685 C C . ASN A 1 82 ? -16.456 -4.983 14.505 1.00 95.31 82 ASN A C 1
ATOM 687 O O . ASN A 1 82 ? -17.097 -4.460 15.407 1.00 95.31 82 ASN A O 1
ATOM 691 N N . THR A 1 83 ? -16.014 -6.240 14.559 1.00 97.25 83 THR A N 1
ATOM 692 C CA . THR A 1 83 ? -16.359 -7.177 15.637 1.00 97.25 83 THR A CA 1
ATOM 693 C C . THR A 1 83 ? -15.972 -6.637 17.017 1.00 97.25 83 THR A C 1
ATOM 695 O O . THR A 1 83 ? -16.757 -6.708 17.965 1.00 97.25 83 THR A O 1
ATOM 698 N N . LEU A 1 84 ? -14.772 -6.059 17.142 1.00 96.56 84 LEU A N 1
ATOM 699 C CA . LEU A 1 84 ? -14.302 -5.472 18.399 1.00 96.56 84 LEU A CA 1
ATOM 700 C C . LEU A 1 84 ? -15.088 -4.217 18.791 1.00 96.56 84 LEU A C 1
ATOM 702 O O . LEU A 1 84 ? -15.394 -4.053 19.970 1.00 96.56 84 LEU A O 1
ATOM 706 N N . LEU A 1 85 ? -15.435 -3.356 17.828 1.00 95.19 85 LEU A N 1
ATOM 707 C CA . LEU A 1 85 ? -16.256 -2.168 18.078 1.00 95.19 85 LEU A CA 1
ATOM 708 C C . LEU A 1 85 ? -17.670 -2.545 18.534 1.00 95.19 85 LEU A C 1
ATOM 710 O O . LEU A 1 85 ? -18.151 -1.983 19.515 1.00 95.19 85 LEU A O 1
ATOM 714 N N . ASP A 1 86 ? -18.294 -3.527 17.882 1.00 94.81 86 ASP A N 1
ATOM 715 C CA . ASP A 1 86 ? -19.624 -4.033 18.246 1.00 94.81 86 ASP A CA 1
ATOM 716 C C . ASP A 1 86 ? -19.625 -4.677 19.643 1.00 94.81 86 ASP A C 1
ATOM 718 O O . ASP A 1 86 ? -20.614 -4.619 20.369 1.00 94.81 86 ASP A O 1
ATOM 722 N N . SER A 1 87 ? -18.484 -5.243 20.048 1.00 96.06 87 SER A N 1
ATOM 723 C CA . SER A 1 87 ? -18.273 -5.832 21.376 1.00 96.06 87 SER A CA 1
ATOM 724 C C . SER A 1 87 ? -17.748 -4.833 22.420 1.00 96.06 87 SER A C 1
ATOM 726 O O . SER A 1 87 ? -17.355 -5.256 23.506 1.00 96.06 87 SER A O 1
ATOM 728 N N . LEU A 1 88 ? -17.689 -3.532 22.102 1.00 94.44 88 LEU A N 1
ATOM 729 C CA . LEU A 1 88 ? -17.178 -2.458 22.973 1.00 94.44 88 LEU A CA 1
ATOM 730 C C . LEU A 1 88 ? -15.720 -2.653 23.445 1.00 94.44 88 LEU A C 1
ATOM 732 O O . LEU A 1 88 ? -15.291 -2.089 24.450 1.00 94.44 88 LEU A O 1
ATOM 736 N N . ARG A 1 89 ? -14.918 -3.435 22.714 1.00 95.81 89 ARG A N 1
ATOM 737 C CA . ARG A 1 89 ? -13.492 -3.684 23.000 1.00 95.81 89 ARG A CA 1
ATOM 738 C C . ARG A 1 89 ? -12.619 -2.618 22.334 1.00 95.81 89 ARG A C 1
ATOM 740 O O . ARG A 1 89 ? -11.827 -2.903 21.431 1.00 95.81 89 ARG A O 1
ATOM 747 N N . PHE A 1 90 ? -12.786 -1.371 22.767 1.00 94.94 90 PHE A N 1
ATOM 748 C CA . PHE A 1 90 ? -12.223 -0.183 22.116 1.00 94.94 90 PHE A CA 1
ATOM 749 C C . PHE A 1 90 ? -10.689 -0.146 22.081 1.00 94.94 90 PHE A C 1
ATOM 751 O O . PHE A 1 90 ? -10.112 0.167 21.037 1.00 94.94 90 PHE A O 1
ATOM 758 N N . ASP A 1 91 ? -10.016 -0.552 23.158 1.00 94.38 91 ASP A N 1
ATOM 759 C CA . ASP A 1 91 ? -8.548 -0.595 23.219 1.00 94.38 91 ASP A CA 1
ATOM 760 C C . ASP A 1 91 ? -7.927 -1.522 22.166 1.00 94.38 91 ASP A C 1
ATOM 762 O O . ASP A 1 91 ? -6.901 -1.216 21.548 1.00 94.38 91 ASP A O 1
ATOM 766 N N . GLU A 1 92 ? -8.547 -2.680 21.950 1.00 96.25 92 GLU A N 1
ATOM 767 C CA . GLU A 1 92 ? -8.081 -3.671 20.984 1.00 96.25 92 GLU A CA 1
ATOM 768 C C . GLU A 1 92 ? -8.381 -3.225 19.558 1.00 96.25 92 GLU A C 1
ATOM 770 O O . GLU A 1 92 ? -7.499 -3.290 18.697 1.00 96.25 92 GLU A O 1
ATOM 775 N N . ALA A 1 93 ? -9.579 -2.673 19.334 1.00 97.00 93 ALA A N 1
ATOM 776 C CA . ALA A 1 93 ? -9.939 -2.053 18.066 1.00 97.00 93 ALA A CA 1
ATOM 777 C C . ALA A 1 93 ? -8.936 -0.949 17.691 1.00 97.00 93 ALA A C 1
ATOM 779 O O . ALA A 1 93 ? -8.428 -0.934 16.572 1.00 97.00 93 ALA A O 1
ATOM 780 N N . ASN A 1 94 ? -8.566 -0.076 18.635 1.00 96.19 94 ASN A N 1
ATOM 781 C CA . ASN A 1 94 ? -7.612 1.013 18.412 1.00 96.19 94 ASN A CA 1
ATOM 782 C C . ASN A 1 94 ? -6.235 0.506 17.947 1.00 96.19 94 ASN A C 1
ATOM 784 O O . ASN A 1 94 ? -5.634 1.075 17.033 1.00 96.19 94 ASN A O 1
ATOM 788 N N . LYS A 1 95 ? -5.732 -0.590 18.534 1.00 97.12 95 LYS A N 1
ATOM 789 C CA . LYS A 1 95 ? -4.456 -1.202 18.116 1.00 97.12 95 LYS A CA 1
ATOM 790 C C . LYS A 1 95 ? -4.515 -1.683 16.665 1.00 97.12 95 LYS A C 1
ATOM 792 O O . LYS A 1 95 ? -3.610 -1.373 15.889 1.00 97.12 95 LYS A O 1
ATOM 797 N N . LEU A 1 96 ? -5.587 -2.383 16.290 1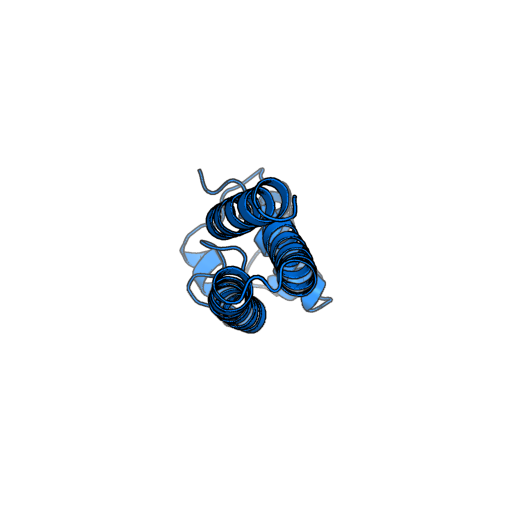.00 97.88 96 LEU A N 1
ATOM 798 C CA . LEU A 1 96 ? -5.778 -2.882 14.924 1.00 97.88 96 LEU A CA 1
ATOM 799 C C . LEU A 1 96 ? -5.978 -1.749 13.912 1.00 97.88 96 LEU A C 1
ATOM 801 O O . LEU A 1 96 ? -5.422 -1.794 12.815 1.00 97.88 96 LEU A O 1
ATOM 805 N N . ILE A 1 97 ? -6.713 -0.701 14.291 1.00 97.62 97 ILE A N 1
ATOM 806 C CA . ILE A 1 97 ? -6.915 0.489 13.459 1.00 97.62 97 ILE A CA 1
ATOM 807 C C . ILE A 1 97 ? -5.582 1.182 13.176 1.00 97.62 97 ILE A C 1
ATOM 809 O O . ILE A 1 97 ? -5.302 1.506 12.025 1.00 97.62 97 ILE A O 1
ATOM 813 N N . LYS A 1 98 ? -4.730 1.377 14.190 1.00 96.75 98 LYS A N 1
ATOM 814 C CA . LYS A 1 98 ? -3.408 2.004 14.012 1.00 96.75 98 LYS A CA 1
ATOM 815 C C . LYS A 1 98 ? -2.504 1.201 13.078 1.00 96.75 98 LYS A C 1
ATOM 817 O O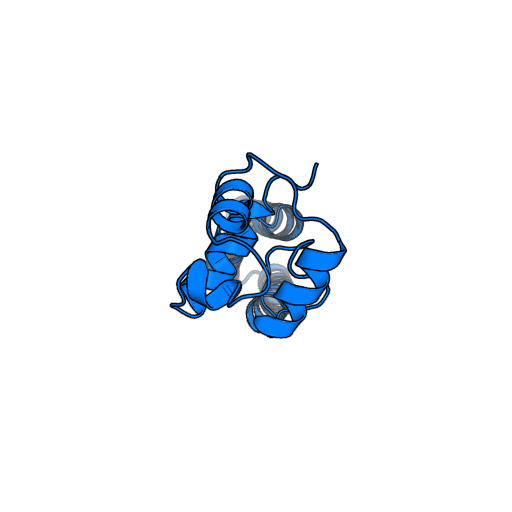 . LYS A 1 98 ? -1.837 1.788 12.227 1.00 96.75 98 LYS A O 1
ATOM 822 N N . GLU A 1 99 ? -2.508 -0.128 13.198 1.00 97.75 99 GLU A N 1
ATOM 823 C CA . GLU A 1 99 ? -1.810 -1.005 12.248 1.00 97.75 99 GLU A CA 1
ATOM 824 C C . GLU A 1 99 ? -2.335 -0.786 10.821 1.00 97.75 99 GLU A C 1
ATOM 826 O O . GLU A 1 99 ? -1.558 -0.580 9.886 1.00 97.75 99 GLU A O 1
ATOM 831 N N . ALA A 1 100 ? -3.658 -0.784 10.656 1.00 97.69 100 ALA A N 1
ATOM 832 C CA . ALA A 1 100 ? -4.288 -0.642 9.356 1.00 97.69 100 ALA A CA 1
ATOM 833 C C . ALA A 1 100 ? -4.016 0.724 8.703 1.00 97.69 100 ALA A C 1
ATOM 835 O O . ALA A 1 100 ? -3.734 0.781 7.503 1.00 97.69 100 ALA A O 1
ATOM 836 N N . VAL A 1 101 ? -4.053 1.814 9.480 1.00 97.31 101 VAL A N 1
ATOM 837 C CA . VAL A 1 101 ? -3.705 3.167 9.016 1.00 97.31 101 VAL A CA 1
ATOM 838 C C . VAL A 1 101 ? -2.265 3.195 8.514 1.00 97.31 101 VAL A C 1
ATOM 840 O O . VAL A 1 101 ? -2.041 3.617 7.384 1.00 97.31 101 VAL A O 1
ATOM 843 N N . SER A 1 102 ? -1.316 2.643 9.275 1.00 97.19 102 SER A N 1
ATOM 844 C CA . SER A 1 102 ? 0.100 2.592 8.883 1.00 97.19 102 SER A CA 1
ATOM 845 C C . SER A 1 102 ? 0.320 1.883 7.536 1.00 97.19 102 SER A C 1
ATOM 847 O O . SER A 1 102 ? 0.947 2.434 6.628 1.00 97.19 102 SER A O 1
ATOM 849 N N . ILE A 1 103 ? -0.277 0.697 7.345 1.00 96.88 103 ILE A N 1
ATOM 850 C CA . ILE A 1 103 ? -0.207 -0.034 6.064 1.00 96.88 103 ILE A CA 1
ATOM 851 C C . ILE A 1 103 ? -0.825 0.799 4.926 1.00 96.88 103 ILE A C 1
ATOM 853 O O . ILE A 1 103 ? -0.293 0.845 3.811 1.00 96.88 103 ILE A O 1
ATOM 857 N N . SER A 1 104 ? -1.955 1.454 5.198 1.00 96.00 104 SER A N 1
ATOM 858 C CA . SER A 1 104 ? -2.711 2.215 4.199 1.00 96.00 104 SER A CA 1
ATOM 859 C C . SER A 1 104 ? -1.991 3.499 3.777 1.00 96.00 104 SER A C 1
ATOM 861 O O . SER A 1 104 ? -1.984 3.828 2.589 1.00 96.00 104 SER A O 1
ATOM 863 N N . GLU A 1 105 ? -1.335 4.188 4.712 1.00 95.44 105 GLU A N 1
ATOM 864 C CA . GLU A 1 105 ? -0.498 5.366 4.459 1.00 95.44 105 GLU A CA 1
ATOM 865 C C . GLU A 1 105 ? 0.732 5.012 3.622 1.00 95.44 105 GLU A C 1
ATOM 867 O O . GLU A 1 105 ? 1.019 5.685 2.627 1.00 95.44 105 GLU A O 1
ATOM 872 N N . GLU A 1 106 ? 1.418 3.910 3.944 1.00 94.69 106 GLU A N 1
ATOM 873 C CA . GLU A 1 106 ? 2.569 3.446 3.162 1.00 94.69 106 GLU A CA 1
ATOM 874 C C . GLU A 1 106 ? 2.167 3.124 1.711 1.00 94.69 106 GLU A C 1
ATOM 876 O O . GLU A 1 106 ? 2.851 3.490 0.741 1.00 94.69 106 GLU A O 1
ATOM 881 N N . ALA A 1 107 ? 1.010 2.476 1.550 1.00 94.56 107 ALA A N 1
ATOM 882 C CA . ALA A 1 107 ? 0.417 2.183 0.253 1.00 94.56 107 ALA A CA 1
ATOM 883 C C . ALA A 1 107 ? -0.189 3.419 -0.434 1.00 94.56 107 ALA A C 1
ATOM 885 O O . ALA A 1 107 ? -0.488 3.345 -1.627 1.00 94.56 107 ALA A O 1
ATOM 886 N N . LYS A 1 108 ? -0.349 4.549 0.268 1.00 94.75 108 LYS A N 1
ATOM 887 C CA . LYS A 1 108 ? -1.118 5.725 -0.175 1.00 94.75 108 LYS A CA 1
ATOM 888 C C . LYS A 1 108 ? -2.497 5.339 -0.720 1.00 94.75 108 LYS A C 1
ATOM 890 O O . LYS A 1 108 ? -2.860 5.699 -1.845 1.00 94.75 108 LYS A O 1
ATOM 895 N N . SER A 1 109 ? -3.209 4.523 0.052 1.00 91.44 109 SER A N 1
ATOM 896 C CA . SER A 1 109 ? -4.520 3.988 -0.299 1.00 91.44 109 SER A CA 1
ATOM 897 C C . SER A 1 109 ? -5.626 4.789 0.386 1.00 91.44 109 SER A C 1
ATOM 899 O O . SER A 1 109 ? -6.047 4.451 1.489 1.00 91.44 109 SER A O 1
ATOM 901 N N . ASP A 1 110 ? -6.099 5.849 -0.275 1.00 89.50 110 ASP A N 1
ATOM 902 C CA . ASP A 1 110 ? -7.100 6.776 0.280 1.00 89.50 110 ASP A CA 1
ATOM 903 C C . ASP A 1 110 ? -8.370 6.054 0.769 1.00 89.50 110 ASP A C 1
ATOM 905 O O . ASP A 1 110 ? -8.926 6.409 1.804 1.00 89.50 110 ASP A O 1
ATOM 909 N N . GLU A 1 111 ? -8.804 5.004 0.061 1.00 89.81 111 GLU A N 1
ATOM 910 C CA . GLU A 1 111 ? -9.965 4.185 0.435 1.00 89.81 111 GLU A CA 1
ATOM 911 C C . GLU A 1 111 ? -9.817 3.588 1.844 1.00 89.81 111 GLU A C 1
ATOM 913 O O . GLU A 1 111 ? -10.688 3.778 2.695 1.00 89.81 111 GLU A O 1
ATOM 918 N N . TYR A 1 112 ? -8.702 2.899 2.109 1.00 93.50 112 TYR A N 1
ATOM 919 C CA . TYR A 1 112 ? -8.474 2.261 3.405 1.00 93.50 112 TYR A CA 1
ATOM 920 C C . TYR A 1 112 ? -8.085 3.275 4.485 1.00 93.50 112 TYR A C 1
ATOM 922 O O . TYR A 1 112 ? -8.543 3.132 5.617 1.00 93.50 112 TYR A O 1
ATOM 930 N N . ILE A 1 113 ? -7.319 4.323 4.145 1.00 94.56 113 ILE A N 1
ATOM 931 C CA . ILE A 1 113 ? -7.013 5.423 5.077 1.00 94.56 113 ILE A CA 1
ATOM 932 C C . ILE A 1 113 ? -8.323 6.009 5.614 1.00 94.56 113 ILE A C 1
ATOM 934 O O . ILE A 1 113 ? -8.547 6.015 6.823 1.00 94.56 113 ILE A O 1
ATOM 938 N N . ASN A 1 114 ? -9.228 6.424 4.724 1.00 94.44 114 ASN A N 1
ATOM 939 C CA . ASN A 1 114 ? -10.496 7.034 5.119 1.00 94.44 114 ASN A CA 1
ATOM 940 C C . ASN A 1 114 ? -11.364 6.065 5.932 1.00 94.44 114 ASN A C 1
ATOM 942 O O . ASN A 1 114 ? -11.922 6.453 6.957 1.00 94.44 114 ASN A O 1
ATOM 946 N N . HIS A 1 115 ? -11.439 4.796 5.518 1.00 95.38 115 HIS A N 1
ATOM 947 C CA . HIS A 1 115 ? -12.193 3.767 6.236 1.00 95.38 115 HIS A CA 1
ATOM 948 C C . HIS A 1 115 ? -11.721 3.600 7.689 1.00 95.38 115 HIS A C 1
ATOM 950 O O . HIS A 1 115 ? -12.536 3.602 8.611 1.00 95.38 115 HIS A O 1
ATOM 956 N N . PHE A 1 116 ? -10.411 3.472 7.916 1.00 97.12 116 PHE A N 1
ATOM 957 C CA . PHE A 1 116 ? -9.875 3.243 9.260 1.00 97.12 116 PHE A CA 1
ATOM 958 C C . PHE A 1 116 ? -9.830 4.508 10.122 1.00 97.12 116 PHE A C 1
ATOM 960 O O . PHE A 1 116 ? -10.025 4.408 11.332 1.00 97.12 116 PHE A O 1
ATOM 967 N N . LEU A 1 117 ? -9.673 5.697 9.531 1.00 95.44 117 LEU A N 1
ATOM 968 C CA . LEU A 1 117 ? -9.793 6.956 10.272 1.00 95.44 117 LEU A CA 1
ATOM 969 C C . LEU A 1 117 ? -11.214 7.181 10.806 1.00 95.44 117 LEU A C 1
ATOM 971 O O . LEU A 1 117 ? -11.367 7.604 11.949 1.00 95.44 117 LEU A O 1
ATOM 975 N N . LEU A 1 118 ? -12.255 6.837 10.040 1.00 95.69 118 LEU A N 1
ATOM 976 C CA . LEU A 1 118 ? -13.640 6.903 10.531 1.00 95.69 118 LEU A CA 1
ATOM 977 C C . LEU A 1 118 ? -13.864 5.980 11.735 1.00 95.69 118 LEU A C 1
ATOM 979 O O . LEU A 1 118 ? -14.489 6.375 12.718 1.00 95.69 118 LEU A O 1
ATOM 983 N N . LYS A 1 119 ? -13.298 4.772 11.697 1.00 94.69 119 LYS A N 1
ATOM 984 C CA . LYS A 1 119 ? -13.349 3.843 12.833 1.00 94.69 119 LYS A CA 1
ATOM 985 C C . LYS A 1 119 ? -12.583 4.354 14.047 1.00 94.69 119 LYS A C 1
ATOM 987 O O . LYS A 1 119 ? -13.037 4.173 15.171 1.00 94.69 119 LYS A O 1
ATOM 992 N N . LEU A 1 120 ? -11.445 5.012 13.832 1.00 94.38 120 LEU A N 1
ATOM 993 C CA . LEU A 1 120 ? -10.681 5.627 14.915 1.00 94.38 120 LEU A CA 1
ATOM 994 C C . LEU A 1 120 ? -11.503 6.705 15.633 1.00 94.38 120 LEU A C 1
ATOM 996 O O . LEU A 1 120 ? -11.508 6.773 16.858 1.00 94.38 120 LEU A O 1
ATOM 1000 N N . VAL A 1 121 ? -12.244 7.514 14.872 1.00 94.06 121 VAL A N 1
ATOM 1001 C CA . VAL A 1 121 ? -13.173 8.504 15.432 1.00 94.06 121 VAL A CA 1
ATOM 1002 C C . VAL A 1 121 ? -14.275 7.823 16.250 1.00 94.06 121 VAL A C 1
ATOM 1004 O O . VAL A 1 121 ? -14.579 8.285 17.345 1.00 94.06 121 VAL A O 1
ATOM 1007 N N . GLN A 1 122 ? -14.832 6.706 15.771 1.00 92.69 122 GLN A N 1
ATOM 1008 C CA . GLN A 1 122 ? -15.837 5.936 16.515 1.00 92.69 122 GLN A CA 1
ATOM 1009 C C . GLN A 1 122 ? -15.303 5.428 17.862 1.00 92.69 122 GLN A C 1
ATOM 1011 O O . GLN A 1 122 ? -16.022 5.513 18.855 1.00 92.69 122 GLN A O 1
ATOM 1016 N N . VAL A 1 123 ? -14.053 4.950 17.913 1.00 92.94 123 VAL A N 1
ATOM 1017 C CA . VAL A 1 123 ? -13.381 4.602 19.178 1.00 92.94 123 VAL A CA 1
ATOM 1018 C C . VAL A 1 123 ? -13.372 5.811 20.111 1.00 92.94 123 VAL A C 1
ATOM 1020 O O . VAL A 1 123 ? -13.910 5.734 21.204 1.00 92.94 123 VAL A O 1
ATOM 1023 N N . TYR A 1 124 ? -12.847 6.956 19.670 1.00 90.88 124 TYR A N 1
ATOM 1024 C CA . TYR A 1 124 ? -12.699 8.131 20.539 1.00 90.88 124 TYR A CA 1
ATOM 1025 C C . TYR A 1 124 ? -14.012 8.771 21.003 1.00 90.88 124 TYR A C 1
ATOM 1027 O O . TYR A 1 124 ? -14.030 9.469 22.016 1.00 90.88 124 TYR A O 1
ATOM 1035 N N . ILE A 1 125 ? -15.104 8.584 20.261 1.00 91.81 125 ILE A N 1
ATOM 1036 C CA . ILE A 1 125 ? -16.424 9.072 20.672 1.00 91.81 125 ILE A CA 1
ATOM 1037 C C . ILE A 1 125 ? -17.042 8.157 21.734 1.00 91.81 125 ILE A C 1
ATOM 1039 O O . ILE A 1 125 ? -17.657 8.673 22.667 1.00 91.81 125 ILE A O 1
ATOM 1043 N N . ASN A 1 126 ? -16.890 6.838 21.583 1.00 85.19 126 ASN A N 1
ATOM 1044 C CA . ASN A 1 126 ? -17.579 5.839 22.405 1.00 85.19 126 ASN A CA 1
ATOM 1045 C C . ASN A 1 126 ? -16.764 5.337 23.606 1.00 85.19 126 ASN A C 1
ATOM 1047 O O . ASN A 1 126 ? -17.344 4.764 24.521 1.00 85.19 126 ASN A O 1
ATOM 1051 N N . ASP A 1 127 ? -15.452 5.556 23.617 1.00 76.69 127 ASP A N 1
ATOM 1052 C CA . ASP A 1 127 ? -14.541 5.230 24.723 1.00 76.69 127 ASP A CA 1
ATOM 1053 C C . ASP A 1 127 ? -14.562 6.323 25.817 1.00 76.69 127 ASP A C 1
ATOM 1055 O O . ASP A 1 127 ? -13.523 6.833 26.238 1.00 76.69 127 ASP A O 1
ATOM 1059 N N . LYS A 1 128 ? -15.767 6.762 26.209 1.00 59.25 128 LYS A N 1
ATOM 1060 C CA . LYS A 1 128 ? -16.017 7.797 27.227 1.00 59.25 128 LYS A CA 1
ATOM 1061 C C . LYS A 1 128 ? -16.750 7.248 28.438 1.00 59.25 128 LYS A C 1
ATOM 1063 O O . LYS A 1 128 ? -17.709 6.472 28.239 1.00 59.25 128 LYS A O 1
#

pLDDT: mean 92.85, std 7.26, range [43.44, 98.12]

Organism: NCBI:txid412755